Protein AF-A0A3M1MQM4-F1 (afdb_monomer)

Sequence (66 aa):
MSSNEHKTLSAFELYGLGPAETPPPAGHDLHAGDPCPACGEGTLDYDGTLTLRCPNCGYGAGGCFT

Mean predicted aligned error: 14.18 Å

Nearest PDB structures (foldseek):
  5m5w-assembly1_I  TM=3.878E-01  e=7.801E-01  Saccharomyces cerevisiae S288C
  2k4x-assembly1_A  TM=3.922E-01  e=6.801E-01  Thermoplasma acidophilum
  7syx-assembly1_g  TM=3.312E-01  e=5.703E+00  Oryctolagus cuniculus

Solvent-accessible surface area (backbone atoms only — not comparable to full-atom values): 4593 Å² total; per-residue (Å²): 143,83,79,92,75,86,74,76,78,59,71,71,73,76,67,74,70,75,80,77,78,70,78,75,67,94,83,64,84,85,52,70,72,36,68,24,91,87,73,67,77,30,49,20,34,65,74,80,78,74,28,34,28,18,84,73,80,63,50,74,52,63,80,79,92,122

Radius of gyration: 21.37 Å; Cα contacts (8 Å, |Δi|>4): 65; chains: 1; bounding box: 30×24×70 Å

Secondary structure (DSSP, 8-state):
----------GGGGG------PPPPTTSPP-TTSBPTTTSSSBPEE-SSS-EE-TTT--EE-----

Foldseek 3Di:
DDDDDPPPPDCVVVPPDPDPDDPDPPPDDQDFQHQDPVPSPFTWDQPVVQWTATPPPGDTHHDPPD

Structure (mmCIF, N/CA/C/O backbone):
data_AF-A0A3M1MQM4-F1
#
_entry.id   AF-A0A3M1MQM4-F1
#
loop_
_atom_site.group_PDB
_atom_site.id
_atom_site.type_symbol
_atom_site.label_atom_id
_atom_site.label_alt_id
_atom_site.label_comp_id
_atom_site.label_asym_id
_atom_site.label_entity_id
_atom_site.label_seq_id
_atom_site.pdbx_PDB_ins_code
_atom_site.Cartn_x
_atom_site.Cartn_y
_atom_site.Cartn_z
_atom_site.occupancy
_atom_site.B_iso_or_equiv
_atom_site.auth_seq_id
_atom_site.auth_comp_id
_atom_site.auth_asym_id
_atom_site.auth_atom_id
_atom_site.pdbx_PDB_model_num
ATOM 1 N N . MET A 1 1 ? -12.255 12.169 64.543 1.00 54.25 1 MET A N 1
ATOM 2 C CA . MET A 1 1 ? -11.795 11.083 63.652 1.00 54.25 1 MET A CA 1
ATOM 3 C C . MET A 1 1 ? -12.864 10.876 62.588 1.00 54.25 1 MET A C 1
ATOM 5 O O . MET A 1 1 ? -13.862 10.230 62.869 1.00 54.25 1 MET A O 1
ATOM 9 N N . SER A 1 2 ? -12.737 11.498 61.417 1.00 47.09 2 SER A N 1
ATOM 10 C CA . SER A 1 2 ? -13.625 11.204 60.283 1.00 47.09 2 SER A CA 1
ATOM 11 C C . SER A 1 2 ? -12.885 11.433 58.972 1.00 47.09 2 SER A C 1
ATOM 13 O O . SER A 1 2 ? -12.632 12.563 58.575 1.00 47.09 2 SER A O 1
ATOM 15 N N . SER A 1 3 ? -12.510 10.289 58.408 1.00 53.00 3 SER A N 1
ATOM 16 C CA . SER A 1 3 ? -12.519 9.937 56.989 1.00 53.00 3 SER A CA 1
ATOM 17 C C . SER A 1 3 ? -11.610 10.710 56.032 1.00 53.00 3 SER A C 1
ATOM 19 O O . SER A 1 3 ? -11.999 11.665 55.371 1.00 53.00 3 SER A O 1
ATOM 21 N N . ASN A 1 4 ? -10.399 10.158 55.911 1.00 64.88 4 ASN A N 1
ATOM 22 C CA . ASN A 1 4 ? -9.615 10.102 54.679 1.00 64.88 4 ASN A CA 1
ATOM 23 C C . ASN A 1 4 ? -10.397 9.346 53.597 1.00 64.88 4 ASN A C 1
ATOM 25 O O . ASN A 1 4 ? -10.465 8.126 53.683 1.00 64.88 4 ASN A O 1
ATOM 29 N N . GLU A 1 5 ? -10.889 10.027 52.563 1.00 64.62 5 GLU A N 1
ATOM 30 C CA . GLU A 1 5 ? -11.267 9.394 51.288 1.00 64.62 5 GLU A CA 1
ATOM 31 C C . GLU A 1 5 ? -10.973 10.343 50.118 1.00 64.62 5 GLU A C 1
ATOM 33 O O . GLU A 1 5 ? -11.844 10.729 49.342 1.00 64.62 5 GLU A O 1
ATOM 38 N N . HIS A 1 6 ? -9.707 10.741 49.969 1.00 59.12 6 HIS A N 1
ATOM 39 C CA . HIS A 1 6 ? -9.239 11.291 48.698 1.00 59.12 6 HIS A CA 1
ATOM 40 C C . HIS A 1 6 ? -9.007 10.122 47.746 1.00 59.12 6 HIS A C 1
ATOM 42 O O . HIS A 1 6 ? -7.919 9.563 47.654 1.00 59.12 6 HIS A O 1
ATOM 48 N N . LYS A 1 7 ? -10.112 9.729 47.110 1.00 60.78 7 LYS A N 1
ATOM 49 C CA . LYS A 1 7 ? -10.245 8.787 46.003 1.00 60.78 7 LYS A CA 1
ATOM 50 C C . LYS A 1 7 ? -9.050 8.912 45.052 1.00 60.78 7 LYS A C 1
ATOM 52 O O . LYS A 1 7 ? -8.976 9.849 44.260 1.00 60.78 7 LYS A O 1
ATOM 57 N N . THR A 1 8 ? -8.113 7.973 45.153 1.00 62.94 8 THR A N 1
ATOM 58 C CA . THR A 1 8 ? -7.027 7.782 44.195 1.00 62.94 8 THR A CA 1
ATOM 59 C C . THR A 1 8 ? -7.686 7.506 42.852 1.00 62.94 8 THR A C 1
ATOM 61 O O . THR A 1 8 ? -8.239 6.430 42.629 1.00 62.94 8 THR A O 1
ATOM 64 N N . LEU A 1 9 ? -7.719 8.516 41.987 1.00 60.12 9 LEU A N 1
ATOM 65 C CA . LEU A 1 9 ? -8.166 8.351 40.613 1.00 60.12 9 LEU A CA 1
ATOM 66 C C . LEU A 1 9 ? -7.277 7.268 39.991 1.00 60.12 9 LEU A C 1
ATOM 68 O O . LEU A 1 9 ? -6.052 7.398 39.973 1.00 60.12 9 LEU A O 1
ATOM 72 N N . SER A 1 10 ? -7.880 6.149 39.588 1.00 62.34 10 SER A N 1
ATOM 73 C CA . SER A 1 10 ? -7.147 5.018 39.030 1.00 62.34 10 SER A CA 1
ATOM 74 C C . SER A 1 10 ? -6.461 5.449 37.740 1.00 62.34 10 SER A C 1
ATOM 76 O O . SER A 1 10 ? -7.115 6.007 36.861 1.00 62.34 10 SER A O 1
ATOM 78 N N . ALA A 1 11 ? -5.180 5.105 37.590 1.00 59.19 11 ALA A N 1
ATOM 79 C CA . ALA A 1 11 ? -4.415 5.311 36.359 1.00 59.19 11 ALA A CA 1
ATOM 80 C C . ALA A 1 11 ? -5.117 4.736 35.110 1.00 59.19 11 ALA A C 1
ATOM 82 O O . ALA A 1 11 ? -4.851 5.175 34.003 1.00 59.19 11 ALA A O 1
ATOM 83 N N . PHE A 1 12 ? -6.061 3.809 35.291 1.00 55.38 12 PHE A N 1
ATOM 84 C CA . PHE A 1 12 ? -6.861 3.202 34.231 1.00 55.38 12 PHE A CA 1
ATOM 85 C C . PHE A 1 12 ? -7.647 4.213 33.369 1.00 55.38 12 PHE A C 1
ATOM 87 O O . PHE A 1 12 ? -7.721 4.033 32.160 1.00 55.38 12 PHE A O 1
ATOM 94 N N . GLU A 1 13 ? -8.145 5.312 33.950 1.00 56.16 13 GLU A N 1
ATOM 95 C CA . GLU A 1 13 ? -8.871 6.367 33.208 1.00 56.16 13 GLU A CA 1
ATOM 96 C C . GLU A 1 13 ? -7.929 7.249 32.364 1.00 56.16 13 GLU A C 1
ATOM 98 O O . GLU A 1 13 ? -8.356 7.883 31.404 1.00 56.16 13 GLU A O 1
ATOM 103 N N . LEU A 1 14 ? -6.629 7.278 32.687 1.00 54.22 14 LEU A N 1
ATOM 104 C CA . LEU A 1 14 ? -5.616 8.011 31.915 1.00 54.22 14 LEU A CA 1
ATOM 105 C C . LEU A 1 14 ? -5.172 7.259 30.651 1.00 54.22 14 LEU A C 1
ATOM 107 O O . LEU A 1 14 ? -4.593 7.875 29.761 1.00 54.22 14 LEU A O 1
ATOM 111 N N . TYR A 1 15 ? -5.467 5.961 30.534 1.00 57.94 15 TYR A N 1
ATOM 112 C CA . TYR A 1 15 ? -5.140 5.160 29.346 1.00 57.94 15 TYR A CA 1
ATOM 113 C C . TYR A 1 15 ? -6.305 5.057 28.341 1.00 57.94 15 TYR A C 1
ATOM 115 O O . TYR A 1 15 ? -6.209 4.323 27.362 1.00 57.94 15 TYR A O 1
ATOM 123 N N . GLY A 1 16 ? -7.396 5.802 28.554 1.00 55.78 16 GLY A N 1
ATOM 124 C CA . GLY A 1 16 ? -8.615 5.774 27.733 1.00 55.78 16 GLY A CA 1
ATOM 125 C C . GLY A 1 16 ? -8.582 6.577 26.425 1.00 55.78 16 GLY A C 1
ATOM 126 O O . GLY A 1 16 ? -9.641 6.847 25.868 1.00 55.78 16 GLY A O 1
ATOM 127 N N . LEU A 1 17 ? -7.413 6.985 25.923 1.00 58.34 17 LEU A N 1
ATOM 128 C CA . LEU A 1 17 ? -7.287 7.723 24.661 1.00 58.34 17 LEU A CA 1
ATOM 129 C C . LEU A 1 17 ? -6.164 7.124 23.812 1.00 58.34 17 LEU A C 1
ATOM 131 O O . LEU A 1 17 ? -5.065 7.669 23.727 1.00 58.34 17 LEU A O 1
ATOM 135 N N . GLY A 1 18 ? -6.445 5.994 23.163 1.00 53.69 18 GLY A N 1
ATOM 136 C CA . GLY A 1 18 ? -5.740 5.690 21.922 1.00 53.69 18 GLY A CA 1
ATOM 137 C C . GLY A 1 18 ? -6.149 6.761 20.90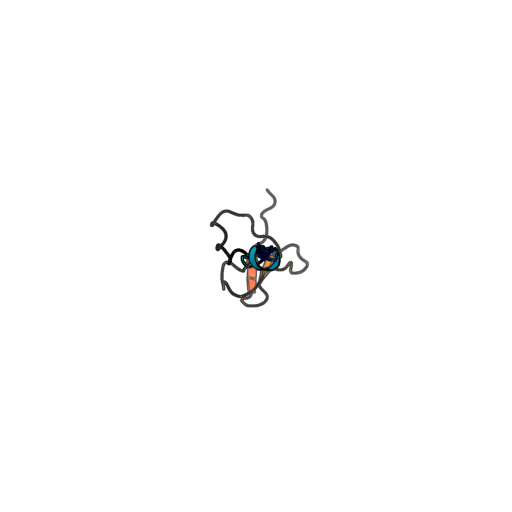8 1.00 53.69 18 GLY A C 1
ATOM 138 O O . GLY A 1 18 ? -7.355 6.942 20.719 1.00 53.69 18 GLY A O 1
ATOM 139 N N . PRO A 1 19 ? -5.218 7.534 20.320 1.00 55.06 19 PRO A N 1
ATOM 140 C CA . PRO A 1 19 ? -5.588 8.517 19.318 1.00 55.06 19 PRO A CA 1
ATOM 141 C C . PRO A 1 19 ? -6.260 7.774 18.168 1.00 55.06 19 PRO A C 1
ATOM 143 O O . PRO A 1 19 ? -5.649 6.921 17.525 1.00 55.06 19 PRO A O 1
ATOM 146 N N . ALA A 1 20 ? -7.535 8.086 17.955 1.00 52.03 20 ALA A 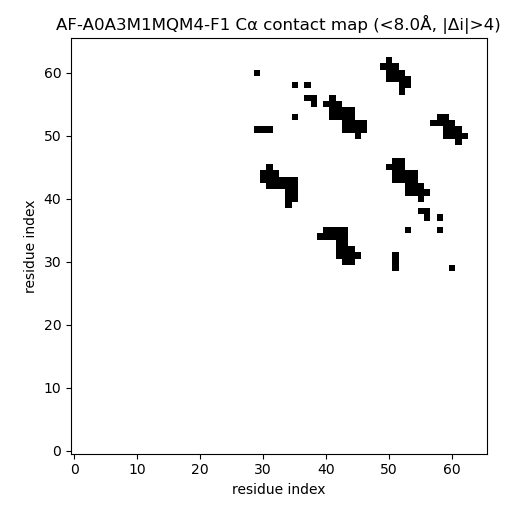N 1
ATOM 147 C CA . ALA A 1 20 ? -8.230 7.762 16.730 1.00 52.03 20 ALA A CA 1
ATOM 148 C C . ALA A 1 20 ? -7.411 8.349 15.574 1.00 52.03 20 ALA A C 1
ATOM 150 O O . ALA A 1 20 ? -7.341 9.567 15.422 1.00 52.03 20 ALA A O 1
ATOM 151 N N . GLU A 1 21 ? -6.717 7.464 14.859 1.00 50.84 21 GLU A N 1
ATOM 152 C CA . GLU A 1 21 ? -6.566 7.471 13.404 1.00 50.84 21 GLU A CA 1
ATOM 153 C C . GLU A 1 21 ? -6.735 8.845 12.742 1.00 50.84 21 GLU A C 1
ATOM 155 O O . GLU A 1 21 ? -7.684 9.114 12.011 1.00 50.84 21 GLU A O 1
ATOM 160 N N . THR A 1 22 ? -5.783 9.748 12.964 1.00 52.84 22 THR A N 1
ATOM 161 C CA . THR A 1 22 ? -5.596 10.848 12.019 1.00 52.84 22 THR A CA 1
ATOM 162 C C . THR A 1 22 ? -5.198 10.225 10.681 1.00 52.84 22 THR A C 1
ATOM 164 O O . THR A 1 22 ? -4.144 9.583 10.640 1.00 52.84 22 THR A O 1
ATOM 167 N N . PRO A 1 23 ? -5.989 10.379 9.597 1.00 58.41 23 PRO A N 1
ATOM 168 C CA . PRO A 1 23 ? -5.551 9.952 8.276 1.00 58.41 23 PRO A CA 1
ATOM 169 C C . PRO A 1 23 ? -4.221 10.661 7.980 1.00 58.41 23 PRO A C 1
ATOM 171 O O . PRO A 1 23 ? -4.130 11.878 8.193 1.00 58.41 23 PRO A O 1
ATOM 174 N N . PRO A 1 24 ? -3.168 9.924 7.583 1.00 55.81 24 PRO A N 1
ATOM 175 C CA . PRO A 1 24 ? -1.840 10.498 7.460 1.00 55.81 24 PRO A CA 1
ATOM 176 C C . PRO A 1 24 ? -1.862 11.659 6.453 1.00 55.81 24 PRO A C 1
ATOM 178 O O . PRO A 1 24 ? -2.524 11.563 5.414 1.00 55.81 24 PRO A O 1
ATOM 181 N N . PRO A 1 25 ? -1.175 12.779 6.747 1.00 54.41 25 PRO A N 1
ATOM 182 C CA . PRO A 1 25 ? -1.085 13.900 5.824 1.00 54.41 25 PRO A CA 1
ATOM 183 C C . PRO A 1 25 ? -0.477 13.419 4.502 1.00 54.41 25 PRO A C 1
ATOM 185 O O . PRO A 1 25 ? 0.571 12.772 4.487 1.00 54.41 25 PRO A O 1
ATOM 188 N N . ALA A 1 26 ? -1.159 13.725 3.397 1.00 57.31 26 ALA A N 1
ATOM 189 C CA . ALA A 1 26 ? -0.744 13.400 2.036 1.00 57.31 26 ALA A CA 1
ATOM 190 C C . ALA A 1 26 ? 0.658 13.975 1.761 1.00 57.31 26 ALA A C 1
ATOM 192 O O . ALA A 1 26 ? 0.808 15.167 1.501 1.00 57.31 26 ALA A O 1
ATOM 193 N N . GLY A 1 27 ? 1.687 13.139 1.892 1.00 58.66 27 GLY A N 1
ATOM 194 C CA . GLY A 1 27 ? 3.093 13.550 1.851 1.00 58.66 27 GLY A CA 1
ATOM 195 C C . GLY A 1 27 ? 4.021 12.736 2.755 1.00 58.66 27 GLY A C 1
ATOM 196 O O . GLY A 1 27 ? 5.228 12.941 2.695 1.00 58.66 27 GLY A O 1
ATOM 197 N N . HIS A 1 28 ? 3.495 11.826 3.580 1.00 62.62 28 HIS A N 1
ATOM 198 C CA . HIS A 1 28 ? 4.314 10.820 4.256 1.00 62.62 28 HIS A CA 1
ATOM 199 C C . HIS A 1 28 ? 4.626 9.655 3.309 1.00 62.62 28 HIS A C 1
ATOM 201 O O . HIS A 1 28 ? 3.725 9.172 2.616 1.00 62.62 28 HIS A O 1
ATOM 207 N N . ASP A 1 29 ? 5.886 9.210 3.287 1.00 77.50 29 ASP A N 1
ATOM 208 C CA . ASP A 1 29 ? 6.260 7.920 2.715 1.00 77.50 29 ASP A CA 1
ATOM 209 C C . ASP A 1 29 ? 5.349 6.835 3.289 1.00 77.50 29 ASP A C 1
ATOM 211 O O . ASP A 1 29 ? 5.171 6.728 4.501 1.00 77.50 29 ASP A O 1
ATOM 215 N N . LEU A 1 30 ? 4.726 6.061 2.407 1.00 84.62 30 LEU A N 1
ATOM 216 C CA . LEU A 1 30 ? 3.909 4.932 2.824 1.00 84.62 30 LEU A CA 1
ATOM 217 C C . LEU A 1 30 ? 4.840 3.845 3.368 1.00 84.62 30 LEU A C 1
ATOM 219 O O . LEU A 1 30 ? 5.857 3.543 2.742 1.00 84.62 30 LEU A O 1
ATOM 223 N N . HIS A 1 31 ? 4.475 3.234 4.492 1.00 85.38 31 HIS A N 1
ATOM 224 C CA . HIS A 1 31 ? 5.183 2.108 5.093 1.00 85.38 31 HIS A CA 1
ATOM 225 C C . HIS A 1 31 ? 4.259 0.892 5.253 1.00 85.38 31 HIS A C 1
ATOM 227 O O . HIS A 1 31 ? 3.032 0.974 5.170 1.00 85.38 31 HIS A O 1
ATOM 233 N N . ALA A 1 32 ? 4.853 -0.282 5.475 1.00 86.88 32 ALA A N 1
ATOM 234 C CA . ALA A 1 32 ? 4.079 -1.471 5.820 1.00 86.88 32 ALA A CA 1
ATOM 235 C C . ALA A 1 32 ? 3.454 -1.281 7.206 1.00 86.88 32 ALA A C 1
ATOM 237 O O . ALA A 1 32 ? 4.131 -0.857 8.142 1.00 86.88 32 ALA A O 1
ATOM 238 N N . GLY A 1 33 ? 2.169 -1.601 7.331 1.00 87.50 33 GLY A N 1
ATOM 239 C CA . GLY A 1 33 ? 1.372 -1.305 8.518 1.00 87.50 33 GLY A CA 1
ATOM 240 C C . GLY A 1 33 ? 0.531 -0.029 8.411 1.00 87.50 33 GLY A C 1
ATOM 241 O O . GLY A 1 33 ? -0.395 0.128 9.206 1.00 87.50 33 GLY A O 1
ATOM 242 N N . ASP A 1 34 ? 0.779 0.844 7.427 1.00 87.12 34 ASP A N 1
ATOM 243 C CA . ASP A 1 34 ? -0.061 2.024 7.201 1.00 87.12 34 ASP A CA 1
ATOM 244 C C . ASP A 1 34 ? -1.422 1.658 6.584 1.00 87.12 34 ASP A C 1
ATOM 246 O O . ASP A 1 34 ? -1.536 0.677 5.834 1.00 87.12 34 ASP A O 1
ATOM 250 N N . PRO A 1 35 ? -2.474 2.455 6.846 1.00 89.38 35 PRO A N 1
ATOM 251 C CA . PRO A 1 35 ? -3.751 2.302 6.170 1.00 89.38 35 PRO A CA 1
ATOM 252 C C . PRO A 1 35 ? -3.603 2.587 4.673 1.00 89.38 35 PRO A C 1
ATOM 254 O O . PRO A 1 35 ? -2.919 3.516 4.241 1.00 89.38 35 PRO A O 1
ATOM 257 N N . CYS A 1 36 ? -4.280 1.790 3.854 1.00 89.12 36 CYS A N 1
ATOM 258 C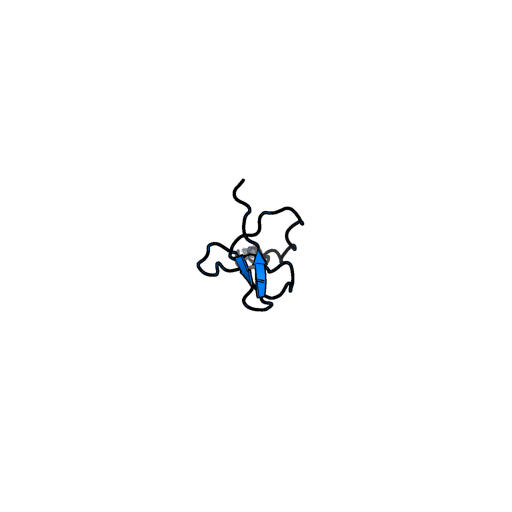 CA . CYS A 1 36 ? -4.241 1.936 2.413 1.00 89.12 36 CYS A CA 1
ATOM 259 C C . CYS A 1 36 ? -4.890 3.267 2.003 1.00 89.12 36 CYS A C 1
ATOM 261 O O . CYS A 1 36 ? -6.081 3.456 2.249 1.00 89.12 36 CYS A O 1
ATOM 263 N N . PRO A 1 37 ? -4.180 4.154 1.285 1.00 84.69 37 PRO A N 1
ATOM 264 C CA . PRO A 1 37 ? -4.738 5.441 0.869 1.00 84.69 37 PRO A CA 1
ATOM 265 C C . P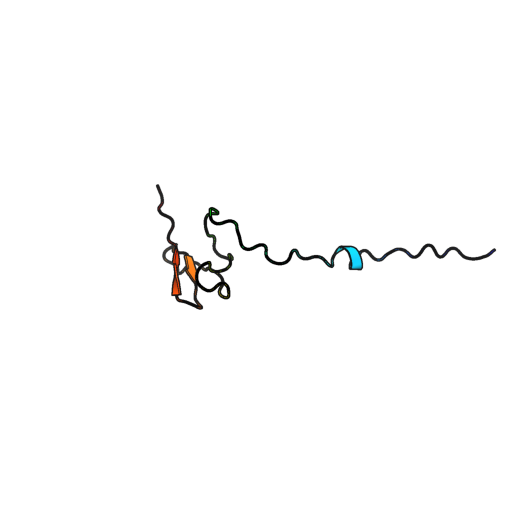RO A 1 37 ? -5.812 5.307 -0.221 1.00 84.69 37 PRO A C 1
ATOM 267 O O . PRO A 1 37 ? -6.541 6.258 -0.481 1.00 84.69 37 PRO A O 1
ATOM 270 N N . ALA A 1 38 ? -5.908 4.146 -0.879 1.00 87.31 38 ALA A N 1
ATOM 271 C CA . ALA A 1 38 ? -6.882 3.911 -1.940 1.00 87.31 38 ALA A CA 1
ATOM 272 C C . ALA A 1 38 ? -8.234 3.413 -1.420 1.00 87.31 38 ALA A C 1
ATOM 274 O O . ALA A 1 38 ?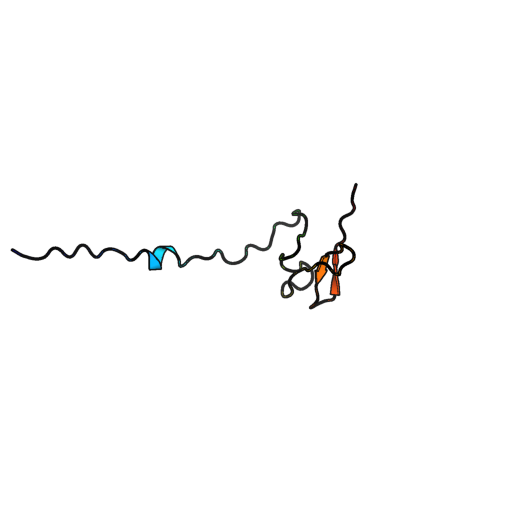 -9.267 3.858 -1.911 1.00 87.31 38 ALA A O 1
ATOM 275 N N . CYS A 1 39 ? -8.244 2.482 -0.459 1.00 89.94 39 CYS A N 1
ATOM 276 C CA . CYS A 1 39 ? -9.491 1.931 0.082 1.00 89.94 39 CYS A CA 1
ATOM 277 C C . CYS A 1 39 ? -9.793 2.352 1.523 1.00 89.94 39 CYS A C 1
ATOM 279 O O . CYS A 1 39 ? -10.920 2.159 1.959 1.00 89.94 39 CYS A O 1
ATOM 281 N N . GLY A 1 40 ? -8.821 2.879 2.272 1.00 86.88 40 GLY A N 1
ATOM 282 C CA . GLY A 1 40 ? -8.970 3.291 3.674 1.00 86.88 40 GLY A CA 1
ATOM 283 C C . GLY A 1 40 ? -9.175 2.151 4.678 1.00 86.88 40 GLY A C 1
ATOM 284 O O . GLY A 1 40 ? -9.052 2.375 5.873 1.00 86.88 40 GLY A O 1
ATOM 285 N N . GLU A 1 41 ? -9.467 0.939 4.209 1.00 88.75 41 GLU A N 1
ATOM 286 C CA . GLU A 1 41 ? -9.886 -0.180 5.059 1.00 88.75 41 GLU A CA 1
ATOM 287 C C . GLU A 1 41 ? -8.819 -1.276 5.180 1.00 88.75 41 GLU A C 1
ATOM 289 O O . GLU A 1 41 ? -8.700 -1.934 6.208 1.00 88.75 41 GLU A O 1
ATOM 294 N N . GLY A 1 42 ? -8.020 -1.484 4.129 1.00 89.06 42 GLY A N 1
ATOM 295 C CA . GLY A 1 42 ? -6.922 -2.449 4.158 1.00 89.06 42 GLY A CA 1
ATOM 296 C C . GLY A 1 42 ? -5.623 -1.827 4.660 1.00 89.06 42 GLY A C 1
ATOM 297 O O . GLY A 1 42 ? -5.389 -0.641 4.464 1.00 89.06 42 GLY A O 1
ATOM 298 N N . THR A 1 43 ? -4.742 -2.638 5.232 1.00 91.00 43 THR A N 1
ATOM 299 C CA . THR A 1 43 ? -3.385 -2.227 5.625 1.00 91.00 43 THR A CA 1
ATOM 300 C C . THR A 1 43 ? -2.388 -2.551 4.512 1.00 91.00 43 THR A C 1
ATOM 302 O O . THR A 1 43 ? -2.547 -3.553 3.813 1.00 91.00 43 THR A O 1
ATOM 305 N N . LEU A 1 44 ? -1.383 -1.703 4.306 1.00 90.06 44 LEU A N 1
ATOM 306 C CA . LEU A 1 44 ? -0.293 -1.960 3.365 1.00 90.06 44 LEU A CA 1
ATOM 307 C C . LEU A 1 44 ? 0.667 -3.016 3.923 1.00 90.06 44 LEU A C 1
ATOM 309 O O . LEU A 1 44 ? 1.058 -2.945 5.086 1.00 90.06 44 LEU A O 1
ATOM 313 N N . ASP A 1 45 ? 1.079 -3.959 3.080 1.00 90.50 45 ASP A N 1
ATOM 314 C CA . ASP A 1 45 ? 2.050 -5.004 3.412 1.00 90.50 45 ASP A CA 1
ATOM 315 C C . ASP A 1 45 ? 3.011 -5.251 2.242 1.00 90.50 45 ASP A C 1
ATOM 317 O O . ASP A 1 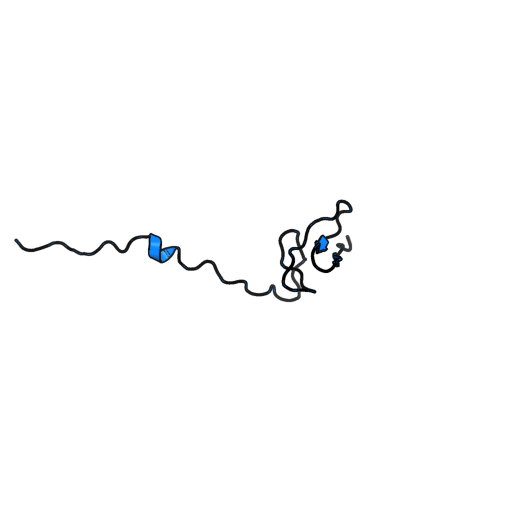45 ? 2.656 -5.020 1.087 1.00 90.50 45 ASP A O 1
ATOM 321 N N . TYR A 1 46 ? 4.238 -5.697 2.510 1.00 90.31 46 TYR A N 1
ATOM 322 C CA . TYR A 1 46 ? 5.197 -5.960 1.436 1.00 90.31 46 TYR A CA 1
ATOM 323 C C . TYR A 1 46 ? 4.869 -7.265 0.705 1.00 90.31 46 TYR A C 1
ATOM 325 O O . TYR A 1 46 ? 4.880 -8.339 1.297 1.00 90.31 46 TYR A O 1
ATOM 333 N N . ASP A 1 47 ? 4.702 -7.214 -0.618 1.00 87.75 47 ASP A N 1
ATOM 334 C CA . ASP A 1 47 ? 4.361 -8.394 -1.433 1.00 87.75 47 ASP A CA 1
ATOM 335 C C . ASP A 1 47 ? 5.542 -9.362 -1.688 1.00 87.75 47 ASP A C 1
ATOM 337 O O . ASP A 1 47 ? 5.457 -10.261 -2.524 1.00 87.75 47 ASP A O 1
ATOM 341 N N . GLY A 1 48 ? 6.666 -9.175 -0.992 1.00 83.50 48 GLY A N 1
ATOM 342 C CA . GLY A 1 48 ? 7.908 -9.924 -1.198 1.00 83.50 48 GLY A CA 1
ATOM 343 C C . GLY A 1 48 ? 8.814 -9.362 -2.299 1.00 83.50 48 GLY A C 1
ATOM 344 O O . GLY A 1 48 ? 9.977 -9.753 -2.372 1.00 83.50 48 GLY A O 1
ATOM 345 N N . THR A 1 49 ? 8.341 -8.399 -3.099 1.00 86.50 49 THR A N 1
ATOM 346 C CA . THR A 1 49 ? 9.161 -7.673 -4.089 1.00 86.50 49 THR A CA 1
ATOM 347 C C . THR A 1 49 ? 9.603 -6.291 -3.603 1.00 86.50 49 THR A C 1
ATOM 349 O O . THR A 1 49 ? 10.077 -5.476 -4.390 1.00 86.50 4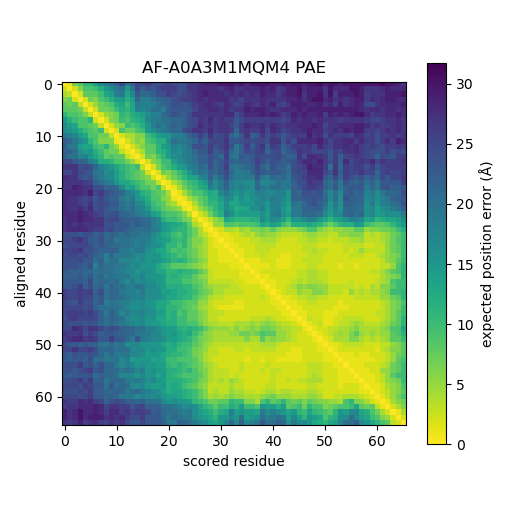9 THR A O 1
ATOM 352 N N . LEU A 1 50 ? 9.469 -6.032 -2.295 1.00 84.31 50 LEU A N 1
ATOM 353 C CA . LEU A 1 50 ? 9.694 -4.723 -1.668 1.00 84.31 50 LEU A CA 1
ATOM 354 C C . LEU A 1 50 ? 8.689 -3.640 -2.117 1.00 84.31 50 LEU A C 1
ATOM 356 O O . LEU A 1 50 ? 8.906 -2.453 -1.884 1.00 84.31 50 LEU A O 1
ATOM 360 N N . THR A 1 51 ? 7.563 -4.053 -2.708 1.00 87.56 51 THR A N 1
ATOM 361 C CA . THR A 1 51 ? 6.436 -3.179 -3.049 1.00 87.56 51 THR A CA 1
ATOM 362 C C . THR A 1 51 ? 5.395 -3.243 -1.939 1.00 87.56 51 THR A C 1
ATOM 364 O O . THR A 1 51 ? 4.990 -4.333 -1.533 1.00 87.56 51 THR A O 1
ATOM 367 N N . LEU A 1 52 ? 4.928 -2.090 -1.460 1.00 90.06 52 LEU A N 1
ATOM 368 C CA . LEU A 1 52 ? 3.795 -2.036 -0.544 1.00 90.06 52 LEU A CA 1
ATOM 369 C C . LEU A 1 52 ? 2.522 -2.321 -1.314 1.00 90.06 52 LEU A C 1
ATOM 371 O O . LEU A 1 52 ? 2.180 -1.610 -2.256 1.00 90.06 52 LEU A O 1
ATOM 375 N N . ARG A 1 53 ? 1.802 -3.354 -0.904 1.00 92.12 53 ARG A N 1
ATOM 376 C CA . ARG A 1 53 ? 0.575 -3.792 -1.537 1.00 92.12 53 ARG A CA 1
ATOM 377 C C . ARG A 1 53 ? -0.537 -3.909 -0.512 1.00 92.12 53 ARG A C 1
ATOM 379 O O . ARG A 1 53 ? -0.361 -4.451 0.572 1.00 92.12 53 ARG A O 1
ATOM 386 N N . CYS A 1 54 ? -1.713 -3.408 -0.862 1.00 92.81 54 CYS A N 1
ATOM 387 C CA . CYS A 1 54 ? -2.910 -3.625 -0.073 1.00 92.81 54 CYS A CA 1
ATOM 388 C C . CYS A 1 54 ? -3.560 -4.953 -0.495 1.00 92.81 54 CYS A C 1
ATOM 390 O O . CYS A 1 54 ? -3.962 -5.074 -1.657 1.00 92.81 54 CYS A O 1
ATOM 392 N N . PRO A 1 55 ? -3.736 -5.931 0.410 1.00 89.88 55 PRO A N 1
ATOM 393 C CA . PRO A 1 55 ? -4.396 -7.194 0.088 1.00 89.88 55 PRO A CA 1
ATOM 394 C C . PRO A 1 55 ? -5.914 -7.046 -0.096 1.00 89.88 55 PRO A C 1
ATOM 396 O O . PRO A 1 55 ? -6.527 -7.911 -0.711 1.00 89.88 55 PRO A O 1
ATOM 399 N N . ASN A 1 56 ? -6.521 -5.959 0.401 1.00 91.75 56 ASN A N 1
ATOM 400 C CA . ASN A 1 56 ? -7.966 -5.734 0.302 1.00 91.75 56 ASN A CA 1
ATOM 401 C C . ASN A 1 56 ? -8.379 -5.233 -1.094 1.00 91.75 56 ASN A C 1
ATOM 403 O O . ASN A 1 56 ? -9.270 -5.788 -1.726 1.00 91.75 56 ASN A O 1
ATOM 407 N N . CYS A 1 57 ? -7.708 -4.193 -1.605 1.00 91.88 57 CYS A N 1
ATOM 408 C CA . CYS A 1 57 ? -8.062 -3.564 -2.886 1.00 91.88 57 CYS A CA 1
ATOM 409 C C . CYS A 1 57 ? -7.031 -3.780 -4.006 1.00 91.88 57 CYS A C 1
ATOM 411 O O . CYS A 1 57 ? -7.290 -3.420 -5.152 1.00 91.88 57 CYS A O 1
ATOM 413 N N . GLY A 1 58 ? -5.857 -4.339 -3.698 1.00 89.00 58 GLY A N 1
ATOM 414 C CA . GLY A 1 58 ? -4.782 -4.564 -4.665 1.00 89.00 58 GLY A CA 1
ATOM 415 C C . GLY A 1 58 ? -3.923 -3.337 -4.980 1.00 89.00 58 GLY A C 1
ATOM 416 O O . GLY A 1 58 ? -3.062 -3.439 -5.855 1.00 89.00 58 GLY A O 1
ATOM 417 N N . TYR A 1 59 ? -4.130 -2.207 -4.289 1.00 89.62 59 TYR A N 1
ATOM 418 C CA . TYR A 1 59 ? -3.298 -1.005 -4.421 1.00 89.62 59 TYR A CA 1
ATOM 419 C C . TYR A 1 59 ? -1.818 -1.341 -4.231 1.00 89.62 59 TYR A C 1
ATOM 421 O O . TYR A 1 59 ? -1.487 -2.068 -3.301 1.00 89.62 59 TYR A O 1
ATOM 429 N N . GLY A 1 60 ? -0.949 -0.809 -5.091 1.00 88.31 60 GLY A N 1
ATOM 430 C CA . GLY A 1 60 ? 0.497 -1.002 -5.027 1.00 88.31 60 GLY A CA 1
ATOM 431 C C . GLY A 1 60 ? 1.228 0.337 -4.996 1.00 88.31 60 GLY A C 1
ATOM 432 O O . GLY A 1 60 ? 1.010 1.171 -5.872 1.00 88.31 60 GLY A O 1
ATOM 433 N N . ALA A 1 61 ? 2.103 0.522 -4.015 1.00 82.19 61 ALA A N 1
ATOM 434 C CA . ALA A 1 61 ? 3.041 1.628 -3.913 1.00 82.19 61 ALA A CA 1
ATOM 435 C C . ALA A 1 61 ? 4.460 1.059 -3.795 1.00 82.19 61 ALA A C 1
ATOM 437 O O . ALA A 1 61 ? 4.810 0.405 -2.817 1.00 82.19 61 ALA A O 1
ATOM 438 N N . GLY A 1 62 ? 5.276 1.280 -4.821 1.00 77.31 62 GLY A N 1
ATOM 439 C CA . GLY A 1 62 ? 6.702 0.963 -4.796 1.00 77.31 62 GLY A CA 1
ATOM 440 C C . GLY A 1 62 ? 7.496 2.240 -4.568 1.00 77.31 62 GLY A C 1
ATOM 441 O O . GLY A 1 62 ? 7.223 3.250 -5.218 1.00 77.31 62 GLY A O 1
ATOM 442 N N . GLY A 1 63 ? 8.470 2.204 -3.660 1.00 66.44 63 GLY A N 1
ATO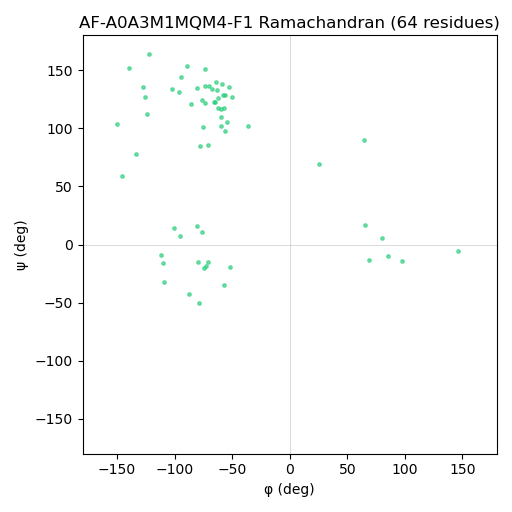M 443 C CA . GLY A 1 63 ? 9.412 3.307 -3.507 1.00 66.44 63 GLY A CA 1
ATOM 444 C C . GLY A 1 63 ? 10.221 3.483 -4.792 1.00 66.44 63 GLY A C 1
ATOM 445 O O . GLY A 1 63 ? 10.836 2.536 -5.283 1.00 66.44 63 GLY A O 1
ATOM 446 N N . CYS A 1 64 ? 10.227 4.690 -5.353 1.00 56.81 64 CYS A N 1
ATOM 447 C CA . CYS A 1 64 ? 11.239 5.062 -6.331 1.00 56.81 64 CYS A CA 1
ATOM 448 C C . CYS A 1 64 ? 12.526 5.319 -5.538 1.00 56.81 64 CYS A C 1
ATOM 450 O O . CYS A 1 64 ? 12.643 6.343 -4.872 1.00 56.81 64 CYS A O 1
ATOM 452 N N . PHE A 1 65 ? 13.452 4.360 -5.532 1.00 53.47 65 PHE A N 1
ATOM 453 C CA . PHE A 1 65 ? 14.759 4.528 -4.895 1.00 53.47 65 PHE A CA 1
ATOM 454 C C . PHE A 1 65 ? 15.600 5.514 -5.731 1.00 53.47 65 PHE A C 1
ATOM 456 O O . PHE A 1 65 ? 16.339 5.084 -6.617 1.00 53.47 65 PHE A O 1
ATOM 463 N N . THR A 1 66 ? 15.465 6.825 -5.510 1.00 40.50 66 THR A N 1
ATOM 464 C CA . THR A 1 66 ? 16.310 7.864 -6.137 1.00 40.50 66 THR A CA 1
ATOM 465 C C . THR A 1 66 ? 16.878 8.811 -5.105 1.00 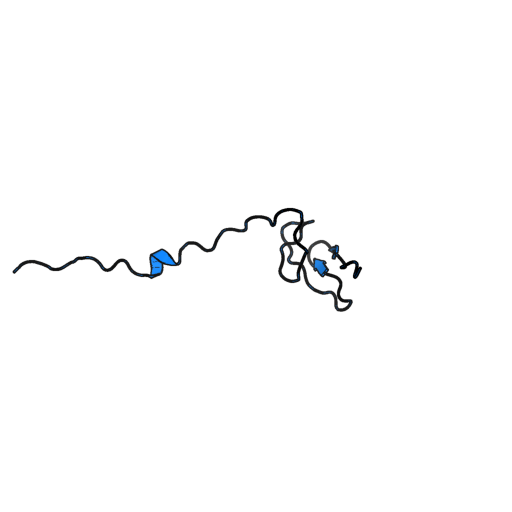40.50 66 THR A C 1
ATOM 467 O O . THR A 1 66 ? 16.082 9.232 -4.238 1.00 40.50 66 THR A O 1
#

pLDDT: mean 72.66, std 16.09, range [40.5, 92.81]